Protein AF-A0A943YMY0-F1 (afdb_monomer_lite)

Foldseek 3Di:
DPVPVLLLLLLLLLCLLVVHHSVVSAQDPVSFLVLLVVLPPDDLVVQLVSQLVSLCVSCVRPPPPDPVSSVVSNVSSNVLSVVSNVCSVVVHCCVRRDGPDPDPPPPPDDDD

Sequence (112 aa):
MNNLLTPVLENAMALMLLGRPPRRLHVSGDDRAALLVMLCGRTEGELARLFDRAAVHLAQTLLSNRADARILCQTLGKQLAPRVFEAARRGDLSHVFFSFGVPKRVTSCSKD

pLDDT: mean 80.77, std 15.74, range [38.34, 93.5]

Radius of gyration: 15.59 Å; chains: 1; bounding box: 51×39×40 Å

Secondary structure (DSSP, 8-state):
---THHHHHHHHHHHHHTTS-GGG----HHHHHHHHHHHTT--HHHHHHHHHHHHHHHHHHHSTT-HHHHHHHHHHHHHHHHHHHHHHHTT--TTTS----PPP--------

Structure (mmCIF, N/CA/C/O backbone):
data_AF-A0A943YMY0-F1
#
_entry.id   AF-A0A943YMY0-F1
#
loop_
_atom_site.group_PDB
_atom_site.id
_atom_site.type_symbol
_atom_site.label_atom_id
_atom_site.label_alt_id
_atom_site.label_comp_id
_atom_site.label_asym_id
_atom_site.label_entity_id
_atom_site.label_seq_id
_atom_site.pdbx_PDB_ins_code
_atom_site.Cartn_x
_atom_site.Cartn_y
_atom_site.Cartn_z
_atom_site.occupancy
_atom_site.B_iso_or_equiv
_atom_site.auth_seq_id
_atom_site.auth_comp_id
_atom_site.auth_asym_id
_atom_site.auth_atom_id
_atom_site.pdbx_PDB_model_num
ATOM 1 N N . MET A 1 1 ? 1.425 17.539 -14.903 1.00 38.41 1 MET A N 1
ATOM 2 C CA . MET A 1 1 ? 2.223 16.328 -15.200 1.00 38.41 1 MET A CA 1
ATOM 3 C C . MET A 1 1 ? 1.313 15.118 -15.055 1.00 38.41 1 MET A C 1
ATOM 5 O O . MET A 1 1 ? 0.710 14.957 -14.004 1.00 38.41 1 MET A O 1
ATOM 9 N N . ASN A 1 2 ? 1.132 14.354 -16.134 1.00 38.34 2 ASN A N 1
ATOM 10 C CA . ASN A 1 2 ? 0.169 13.252 -16.238 1.00 38.34 2 ASN A CA 1
ATOM 11 C C . ASN A 1 2 ? 0.459 12.151 -15.204 1.00 38.34 2 ASN A C 1
ATOM 13 O O . ASN A 1 2 ? 1.410 11.390 -15.352 1.00 38.34 2 ASN A O 1
ATOM 17 N N . ASN A 1 3 ? -0.371 12.060 -14.162 1.00 53.41 3 ASN A N 1
ATOM 18 C CA . ASN A 1 3 ? -0.143 11.224 -12.977 1.00 53.41 3 ASN A CA 1
ATOM 19 C C . ASN A 1 3 ? -0.566 9.752 -13.168 1.00 53.41 3 ASN A C 1
ATOM 21 O O . ASN A 1 3 ? -1.046 9.107 -12.241 1.00 53.41 3 ASN A O 1
ATOM 25 N N . LEU A 1 4 ? -0.392 9.200 -14.374 1.00 54.28 4 LEU A N 1
ATOM 26 C CA . LEU A 1 4 ? -0.728 7.801 -14.686 1.00 54.28 4 LEU A CA 1
ATOM 27 C C . LEU A 1 4 ? 0.119 6.796 -13.882 1.00 54.28 4 LEU A C 1
ATOM 29 O O . LEU A 1 4 ? -0.295 5.657 -13.686 1.00 54.28 4 LEU A O 1
ATOM 33 N N . LEU A 1 5 ? 1.285 7.221 -13.383 1.00 70.44 5 LEU A N 1
ATOM 34 C CA . LEU A 1 5 ? 2.164 6.404 -12.543 1.00 70.44 5 LEU A CA 1
ATOM 35 C C . LEU A 1 5 ? 1.673 6.274 -11.098 1.00 70.44 5 LEU A C 1
ATOM 37 O O . LEU A 1 5 ? 2.004 5.290 -10.442 1.00 70.44 5 LEU A O 1
ATOM 41 N N . THR A 1 6 ? 0.889 7.229 -10.594 1.00 77.69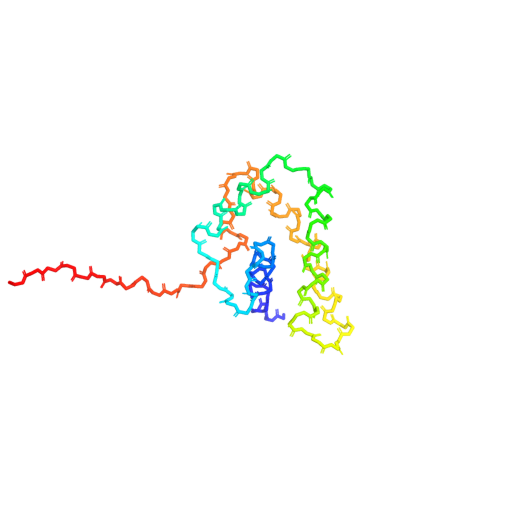 6 THR A N 1
ATOM 42 C CA . THR A 1 6 ? 0.496 7.241 -9.180 1.00 77.69 6 THR A CA 1
ATOM 43 C C . THR A 1 6 ? -0.387 6.042 -8.833 1.00 77.69 6 THR A C 1
ATOM 45 O O . THR A 1 6 ? 0.044 5.260 -7.990 1.00 77.69 6 THR A O 1
ATOM 48 N N . PRO A 1 7 ? -1.504 5.761 -9.535 1.00 82.81 7 PRO A N 1
ATOM 49 C CA . PRO A 1 7 ? -2.327 4.586 -9.231 1.00 82.81 7 PRO A CA 1
ATOM 50 C C . PRO A 1 7 ? -1.578 3.256 -9.412 1.00 82.81 7 PRO A C 1
ATOM 52 O O . PRO A 1 7 ? -1.804 2.291 -8.686 1.00 82.81 7 PRO A O 1
ATOM 55 N N . VAL A 1 8 ? -0.645 3.204 -10.368 1.00 84.31 8 VAL A N 1
ATOM 56 C CA . VAL A 1 8 ? 0.219 2.038 -10.600 1.00 84.31 8 VAL A CA 1
ATOM 57 C C . VAL A 1 8 ? 1.097 1.773 -9.379 1.00 84.31 8 VAL A C 1
ATOM 59 O O . VAL A 1 8 ? 1.139 0.649 -8.880 1.00 84.31 8 VAL A O 1
ATOM 62 N N . LEU A 1 9 ? 1.779 2.799 -8.868 1.00 85.38 9 LEU A N 1
ATOM 63 C CA . LEU A 1 9 ? 2.645 2.652 -7.703 1.00 85.38 9 LEU A CA 1
ATOM 64 C C . LEU A 1 9 ? 1.845 2.442 -6.408 1.00 85.38 9 LEU A C 1
ATOM 66 O O . LEU A 1 9 ? 2.292 1.682 -5.552 1.00 85.38 9 LEU A O 1
ATOM 70 N N . GLU A 1 10 ? 0.665 3.053 -6.273 1.00 89.94 10 GLU A N 1
ATOM 71 C CA . GLU A 1 10 ? -0.271 2.820 -5.162 1.00 89.94 10 GLU A CA 1
ATOM 72 C C . GLU A 1 10 ? -0.678 1.345 -5.090 1.00 89.94 10 GLU A C 1
ATOM 74 O O . GLU A 1 10 ? -0.552 0.706 -4.044 1.00 89.94 10 GLU A O 1
ATOM 79 N N . ASN A 1 11 ? -1.072 0.759 -6.219 1.00 91.19 11 ASN A N 1
ATOM 80 C CA . ASN A 1 11 ? -1.421 -0.657 -6.286 1.00 91.19 11 ASN A CA 1
ATOM 81 C C . ASN A 1 11 ? -0.217 -1.566 -6.049 1.00 91.19 11 ASN A C 1
ATOM 83 O O . ASN A 1 11 ? -0.327 -2.583 -5.363 1.00 91.19 11 ASN A O 1
ATOM 87 N N . ALA A 1 12 ? 0.945 -1.202 -6.589 1.00 90.75 12 ALA A N 1
ATOM 88 C CA . ALA A 1 12 ? 2.176 -1.938 -6.349 1.00 90.75 12 ALA A CA 1
ATOM 89 C C . ALA A 1 12 ? 2.559 -1.927 -4.856 1.00 90.75 12 ALA A C 1
ATOM 91 O O . ALA A 1 12 ? 3.022 -2.942 -4.340 1.00 90.75 12 ALA A O 1
ATOM 92 N N . MET A 1 13 ? 2.301 -0.819 -4.150 1.00 90.94 13 MET A N 1
ATOM 93 C CA . MET A 1 13 ? 2.457 -0.700 -2.697 1.00 90.94 13 MET A CA 1
ATOM 94 C C . MET A 1 13 ? 1.497 -1.621 -1.946 1.00 90.94 13 MET A C 1
ATOM 96 O O . MET A 1 13 ? 1.926 -2.367 -1.071 1.00 90.94 13 MET A O 1
ATOM 100 N N . ALA A 1 14 ? 0.214 -1.613 -2.315 1.00 92.81 14 ALA A N 1
ATOM 101 C CA . ALA A 1 14 ? -0.800 -2.488 -1.725 1.00 92.81 14 ALA A CA 1
ATOM 102 C C . ALA A 1 14 ? -0.409 -3.969 -1.855 1.00 92.81 14 ALA A C 1
ATOM 104 O O . ALA A 1 14 ? -0.456 -4.727 -0.888 1.00 92.81 14 ALA A O 1
ATOM 105 N N . LEU A 1 15 ? 0.043 -4.372 -3.044 1.00 93.50 15 LEU A N 1
ATOM 106 C CA . LEU A 1 15 ? 0.508 -5.733 -3.300 1.00 93.50 15 LEU A CA 1
ATOM 107 C C . LEU A 1 15 ? 1.780 -6.054 -2.511 1.00 93.50 15 LEU A C 1
ATOM 109 O O . LEU A 1 15 ? 1.866 -7.137 -1.940 1.00 93.50 15 LEU A O 1
ATOM 113 N N . MET A 1 16 ? 2.721 -5.112 -2.414 1.00 93.19 16 MET A N 1
ATOM 114 C CA . MET A 1 16 ? 3.935 -5.282 -1.614 1.00 93.19 16 MET A CA 1
ATOM 115 C C . MET A 1 16 ? 3.615 -5.509 -0.131 1.00 93.19 16 MET A C 1
ATOM 117 O O . MET A 1 16 ? 4.185 -6.401 0.490 1.00 93.19 16 MET A O 1
ATOM 121 N N . LEU A 1 17 ? 2.662 -4.756 0.423 1.00 92.12 17 LEU A N 1
ATOM 122 C CA . LEU A 1 17 ? 2.198 -4.915 1.804 1.00 92.12 17 LEU A CA 1
ATOM 123 C C . LEU A 1 17 ? 1.576 -6.290 2.069 1.00 92.12 17 LEU A C 1
ATOM 125 O O . LEU A 1 17 ? 1.758 -6.852 3.144 1.00 92.12 17 LEU A O 1
ATOM 129 N N . LEU A 1 18 ? 0.885 -6.848 1.075 1.00 93.44 18 LEU A N 1
ATOM 130 C CA . LEU A 1 18 ? 0.315 -8.194 1.127 1.00 93.44 18 LEU A CA 1
ATOM 131 C C . LEU A 1 18 ? 1.333 -9.306 0.822 1.00 93.44 18 LEU A C 1
ATOM 133 O O . LEU A 1 18 ? 0.946 -10.471 0.742 1.00 93.44 18 LEU A O 1
ATOM 137 N N . GLY A 1 19 ? 2.607 -8.973 0.583 1.00 92.19 19 GLY A N 1
ATOM 138 C CA . GLY A 1 19 ? 3.625 -9.937 0.153 1.00 92.19 19 GLY A CA 1
ATOM 139 C C . GLY A 1 19 ? 3.366 -10.526 -1.240 1.00 92.19 19 GLY A C 1
ATOM 140 O O . GLY A 1 19 ? 3.847 -11.611 -1.561 1.00 92.19 19 GLY A O 1
ATOM 141 N N . ARG A 1 20 ? 2.577 -9.840 -2.074 1.00 92.25 20 ARG A N 1
ATOM 142 C CA . ARG A 1 20 ? 2.212 -10.258 -3.434 1.00 92.25 20 ARG A CA 1
ATOM 143 C C . ARG A 1 20 ? 3.121 -9.593 -4.474 1.00 92.25 20 ARG A C 1
ATOM 145 O O . ARG A 1 20 ? 3.644 -8.506 -4.232 1.00 92.25 20 ARG A O 1
ATOM 152 N N . PRO A 1 21 ? 3.279 -10.185 -5.675 1.00 90.44 21 PRO A N 1
ATOM 153 C CA . PRO A 1 21 ? 4.125 -9.601 -6.710 1.00 90.44 21 PRO A CA 1
ATOM 154 C C . PRO A 1 21 ? 3.630 -8.201 -7.126 1.00 90.44 21 PRO A C 1
ATOM 156 O O . PRO A 1 21 ? 2.532 -8.090 -7.684 1.00 90.44 21 PRO A O 1
ATOM 159 N N . PRO A 1 22 ? 4.430 -7.133 -6.939 1.00 88.94 22 PRO A N 1
ATOM 160 C CA . PRO A 1 22 ? 3.988 -5.753 -7.162 1.00 88.94 22 PRO A CA 1
ATOM 161 C C . PRO A 1 22 ? 3.693 -5.441 -8.635 1.00 88.94 22 PRO A C 1
ATOM 163 O O . PRO A 1 22 ? 2.942 -4.521 -8.933 1.00 88.94 22 PRO A O 1
ATOM 166 N N . ARG A 1 23 ? 4.233 -6.235 -9.571 1.00 87.12 23 ARG A N 1
ATOM 167 C CA . ARG A 1 23 ? 4.012 -6.087 -11.022 1.00 87.12 23 ARG A CA 1
ATOM 168 C C . ARG A 1 23 ? 2.623 -6.529 -11.487 1.00 87.12 23 ARG A C 1
ATOM 170 O O . ARG A 1 23 ? 2.282 -6.281 -12.637 1.00 87.12 23 ARG A O 1
ATOM 177 N N . ARG A 1 24 ? 1.821 -7.176 -10.628 1.00 86.38 24 ARG A N 1
ATOM 178 C CA . ARG A 1 24 ? 0.444 -7.559 -10.985 1.00 86.38 24 ARG A CA 1
ATOM 179 C C . ARG A 1 24 ? -0.456 -6.343 -11.160 1.00 86.38 24 ARG A C 1
ATOM 181 O O . ARG A 1 24 ? -1.375 -6.417 -11.964 1.00 86.38 24 ARG A O 1
ATOM 188 N N . LEU A 1 25 ? -0.212 -5.268 -10.399 1.00 85.56 25 LEU A N 1
ATOM 189 C CA . LEU A 1 25 ? -0.914 -3.972 -10.429 1.00 85.56 25 LEU A CA 1
ATOM 190 C C . LEU A 1 25 ? -2.444 -4.012 -10.255 1.00 85.56 25 LEU A C 1
ATOM 192 O O . LEU A 1 25 ? -3.081 -2.966 -10.163 1.00 85.56 25 LEU A O 1
ATOM 196 N N . HIS A 1 26 ? -3.038 -5.198 -10.181 1.00 88.31 26 HIS A N 1
ATOM 197 C CA . HIS A 1 26 ? -4.439 -5.430 -9.905 1.00 88.31 26 HIS A CA 1
ATOM 198 C C . HIS A 1 26 ? -4.608 -5.779 -8.429 1.00 88.31 26 HIS A C 1
ATOM 200 O O . HIS A 1 26 ? -4.111 -6.810 -7.976 1.00 88.31 26 HIS A O 1
ATOM 206 N N . VAL A 1 27 ? -5.329 -4.921 -7.712 1.00 88.81 27 VAL A N 1
ATOM 207 C CA . VAL A 1 27 ? -5.772 -5.147 -6.335 1.00 88.81 27 VAL A CA 1
ATOM 208 C C . VAL A 1 27 ? -7.226 -5.612 -6.400 1.00 88.81 27 VAL A C 1
ATOM 210 O O . VAL A 1 27 ? -8.086 -4.869 -6.883 1.00 88.81 27 VAL A O 1
ATOM 213 N N . SER A 1 28 ? -7.503 -6.846 -5.983 1.00 89.94 28 SER A N 1
ATOM 214 C CA . SER A 1 28 ? -8.853 -7.418 -5.980 1.00 89.94 28 SER A CA 1
ATOM 215 C C . SER A 1 28 ? -9.699 -6.921 -4.795 1.00 89.94 28 SER A C 1
ATOM 217 O O . SER A 1 28 ? -9.236 -6.171 -3.932 1.00 89.94 28 SER A O 1
ATOM 219 N N . GLY A 1 29 ? -10.968 -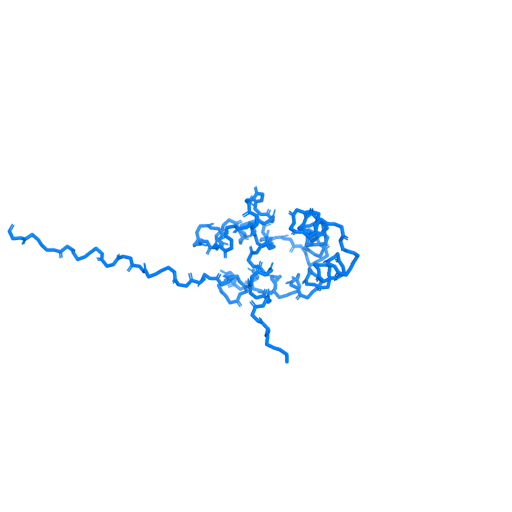7.340 -4.739 1.00 89.06 29 GLY A N 1
ATOM 220 C CA . GLY A 1 29 ? -11.798 -7.152 -3.543 1.00 89.06 29 GLY A CA 1
ATOM 221 C C . GLY A 1 29 ? -11.197 -7.838 -2.311 1.00 89.06 29 GLY A C 1
ATOM 222 O O . GLY A 1 29 ? -11.067 -7.202 -1.269 1.00 89.06 29 GLY A O 1
ATOM 223 N N . ASP A 1 30 ? -10.745 -9.084 -2.464 1.00 90.75 30 ASP A N 1
ATOM 224 C CA . ASP A 1 30 ? -10.120 -9.860 -1.386 1.00 90.75 30 ASP A CA 1
ATOM 225 C C . ASP A 1 30 ? -8.806 -9.234 -0.911 1.00 90.75 30 ASP A C 1
ATOM 227 O O . ASP A 1 30 ? -8.520 -9.226 0.283 1.00 90.75 30 ASP A O 1
ATOM 231 N N . ASP A 1 31 ? -8.020 -8.659 -1.830 1.00 93.06 31 ASP A N 1
ATOM 232 C CA . ASP A 1 31 ? -6.812 -7.907 -1.479 1.00 93.06 31 ASP A CA 1
ATOM 233 C C . ASP A 1 31 ? -7.143 -6.713 -0.583 1.00 93.06 31 ASP A C 1
ATOM 235 O O . ASP A 1 31 ? -6.493 -6.500 0.440 1.00 93.06 31 ASP A O 1
ATOM 239 N N . ARG A 1 32 ? -8.178 -5.941 -0.941 1.00 91.81 32 ARG A N 1
ATOM 240 C CA . ARG A 1 32 ? -8.629 -4.804 -0.129 1.00 91.81 32 ARG A CA 1
ATOM 241 C C . ARG A 1 32 ? -9.156 -5.247 1.229 1.00 91.81 32 ARG A C 1
ATOM 243 O O . ARG A 1 32 ? -8.843 -4.594 2.218 1.00 91.81 32 ARG A O 1
ATOM 250 N N . ALA A 1 33 ? -9.909 -6.343 1.294 1.00 91.06 33 ALA A N 1
ATOM 251 C CA . ALA A 1 33 ? -10.393 -6.891 2.558 1.00 91.06 33 ALA A CA 1
ATOM 252 C C . ALA A 1 33 ? -9.229 -7.346 3.456 1.00 91.06 33 ALA A C 1
ATOM 254 O O . ALA A 1 33 ? -9.187 -7.002 4.635 1.00 91.06 33 ALA A O 1
ATOM 255 N N . ALA A 1 34 ? -8.240 -8.045 2.892 1.00 93.44 34 ALA A N 1
ATOM 256 C CA . ALA A 1 34 ? -7.043 -8.462 3.617 1.00 93.44 34 ALA A CA 1
ATOM 257 C C . ALA A 1 34 ? -6.215 -7.261 4.103 1.00 93.44 34 ALA A C 1
ATOM 259 O O . ALA A 1 34 ? -5.763 -7.249 5.249 1.00 93.44 34 ALA A O 1
ATOM 260 N N . LEU A 1 35 ? -6.057 -6.230 3.265 1.00 93.44 35 LEU A N 1
ATOM 261 C CA . LEU A 1 35 ? -5.419 -4.974 3.660 1.00 93.44 35 LEU A CA 1
ATOM 262 C C . LEU A 1 35 ? -6.185 -4.314 4.804 1.00 93.44 35 LEU A C 1
ATOM 264 O O . LEU A 1 35 ? -5.569 -3.966 5.801 1.00 93.44 35 LEU A O 1
ATOM 268 N N . LEU A 1 36 ? -7.510 -4.184 4.708 1.00 92.81 36 LEU A N 1
ATOM 269 C CA . LEU A 1 36 ? -8.329 -3.618 5.781 1.00 92.81 36 LEU A CA 1
ATOM 270 C C . LEU A 1 36 ? -8.099 -4.347 7.103 1.00 92.81 36 LEU A C 1
ATOM 272 O O . LEU A 1 36 ? -7.779 -3.700 8.092 1.00 92.81 36 LEU A O 1
ATOM 276 N N . VAL A 1 37 ? -8.162 -5.681 7.114 1.00 92.94 37 VAL A N 1
ATOM 277 C CA . VAL A 1 37 ? -7.897 -6.482 8.321 1.00 92.94 37 VAL A CA 1
ATOM 278 C C . VAL A 1 37 ? -6.486 -6.241 8.860 1.00 92.94 37 VAL A C 1
ATOM 280 O O . VAL A 1 37 ? -6.311 -6.055 10.060 1.00 92.94 37 VAL A O 1
ATOM 283 N N . MET A 1 38 ? -5.477 -6.205 7.987 1.00 92.12 38 MET A N 1
ATOM 284 C CA . MET A 1 38 ? -4.083 -5.974 8.376 1.00 92.12 38 MET A CA 1
ATOM 285 C C . MET A 1 38 ? -3.853 -4.569 8.960 1.00 92.12 38 MET A C 1
ATOM 287 O O . MET A 1 38 ? -2.994 -4.401 9.829 1.00 92.12 38 MET A O 1
ATOM 291 N N . LEU A 1 39 ? -4.557 -3.560 8.442 1.00 91.19 39 LEU A N 1
ATOM 292 C CA . LEU A 1 39 ? -4.398 -2.149 8.801 1.00 91.19 39 LEU A CA 1
ATOM 293 C C . LEU A 1 39 ? -5.271 -1.757 10.004 1.00 91.19 39 LEU A C 1
ATOM 295 O O . LEU A 1 39 ? -4.910 -0.842 10.744 1.00 91.19 39 LEU A O 1
ATOM 299 N N . CYS A 1 40 ? -6.395 -2.445 10.210 1.00 87.19 40 CYS A N 1
ATOM 300 C CA . CYS A 1 40 ? -7.298 -2.227 11.334 1.00 87.19 40 CYS A CA 1
ATOM 301 C C . CYS A 1 40 ? -6.569 -2.356 12.676 1.00 87.19 40 CYS A C 1
ATOM 303 O O . CYS A 1 40 ? -5.776 -3.268 12.899 1.00 87.19 40 CYS A O 1
ATOM 305 N N . GLY A 1 41 ? -6.850 -1.422 13.586 1.00 83.00 41 GLY A N 1
ATOM 306 C CA . GLY A 1 41 ? -6.257 -1.395 14.926 1.00 83.00 41 GLY A CA 1
ATOM 307 C C . GLY A 1 41 ? -4.812 -0.890 14.988 1.00 83.00 41 GLY A C 1
ATOM 308 O O . GLY A 1 41 ? -4.284 -0.755 16.087 1.00 83.00 41 GLY A O 1
ATOM 309 N N . ARG A 1 42 ? -4.178 -0.569 13.850 1.00 90.75 42 ARG A N 1
ATOM 310 C CA . ARG A 1 42 ? -2.858 0.074 13.833 1.00 90.75 42 ARG A CA 1
ATOM 311 C C . ARG A 1 42 ? -2.971 1.578 14.025 1.00 90.75 42 ARG A C 1
ATOM 313 O O . ARG A 1 42 ? -3.871 2.235 13.504 1.00 90.75 42 ARG A O 1
ATOM 320 N N . THR A 1 43 ? -1.993 2.129 14.721 1.00 92.00 43 THR A N 1
ATOM 321 C CA . THR A 1 43 ? -1.774 3.571 14.810 1.00 92.00 43 THR A CA 1
ATOM 322 C C . THR A 1 43 ? -1.185 4.116 13.509 1.00 92.00 43 THR A C 1
ATOM 324 O O . THR A 1 43 ? -0.522 3.408 12.745 1.00 92.00 43 THR A O 1
ATOM 327 N N . GLU A 1 44 ? -1.357 5.416 13.276 1.00 88.94 44 GLU A N 1
ATOM 328 C CA . GLU A 1 44 ? -0.768 6.100 12.121 1.00 88.94 44 GLU A CA 1
ATOM 329 C C . GLU A 1 44 ? 0.763 5.926 12.060 1.00 88.94 44 GLU A C 1
ATOM 331 O O . GLU A 1 44 ? 1.325 5.660 10.998 1.00 88.94 44 GLU A O 1
ATOM 336 N N . GLY A 1 45 ? 1.453 5.980 13.206 1.00 90.50 45 GLY A N 1
ATOM 337 C CA . GLY A 1 45 ? 2.906 5.795 13.276 1.00 90.50 45 GLY A CA 1
ATOM 338 C C . GLY A 1 45 ? 3.377 4.366 12.968 1.00 90.50 45 GLY A C 1
ATOM 339 O O . GLY A 1 45 ? 4.503 4.165 12.502 1.00 90.50 45 GLY A O 1
ATOM 340 N N . GLU A 1 46 ? 2.546 3.353 13.216 1.00 92.00 46 GLU A N 1
ATOM 341 C CA . GLU A 1 46 ? 2.821 1.974 12.793 1.00 92.00 46 GLU A CA 1
ATOM 342 C C . GLU A 1 46 ? 2.612 1.807 11.290 1.00 92.00 46 GLU A C 1
ATOM 344 O O . GLU A 1 46 ? 3.422 1.155 10.629 1.00 92.00 46 GLU A O 1
ATOM 349 N N . LEU A 1 47 ? 1.576 2.442 10.740 1.00 90.94 47 LEU A N 1
ATOM 350 C CA . LEU A 1 47 ? 1.328 2.465 9.302 1.00 90.94 47 LEU A CA 1
ATOM 351 C C . LEU A 1 47 ? 2.440 3.183 8.548 1.00 90.94 47 LEU A C 1
ATOM 353 O O . LEU A 1 47 ? 2.961 2.633 7.584 1.00 90.94 47 LEU A O 1
ATOM 357 N N . ALA A 1 48 ? 2.882 4.351 9.012 1.00 90.25 48 ALA A N 1
ATOM 358 C CA . ALA A 1 48 ? 3.989 5.075 8.394 1.00 90.25 48 ALA A CA 1
ATOM 359 C C . ALA A 1 48 ? 5.252 4.202 8.287 1.00 90.25 48 ALA A C 1
ATOM 361 O O . ALA A 1 48 ? 5.882 4.137 7.232 1.00 90.25 48 ALA A O 1
ATOM 362 N N . ARG A 1 49 ? 5.582 3.455 9.351 1.00 92.25 49 ARG A N 1
ATOM 363 C CA . ARG A 1 49 ? 6.711 2.510 9.358 1.00 92.25 49 ARG A CA 1
ATOM 364 C C . ARG A 1 49 ? 6.501 1.325 8.414 1.00 92.25 49 ARG A C 1
ATOM 366 O O . ARG A 1 49 ? 7.450 0.890 7.764 1.00 92.25 49 ARG A O 1
ATOM 373 N N . LEU A 1 50 ? 5.280 0.801 8.337 1.00 92.81 50 LEU A N 1
ATOM 374 C CA . LEU A 1 50 ? 4.917 -0.285 7.425 1.00 92.81 50 LEU A CA 1
ATOM 375 C C . LEU A 1 50 ? 5.090 0.146 5.959 1.00 92.81 50 LEU A C 1
ATOM 377 O O . LEU A 1 50 ? 5.732 -0.553 5.176 1.00 92.81 50 LEU A O 1
ATOM 381 N N . PHE A 1 51 ? 4.569 1.324 5.615 1.00 92.12 51 PHE A N 1
ATOM 382 C CA . PHE A 1 51 ? 4.656 1.902 4.277 1.00 92.12 51 PHE A CA 1
ATOM 383 C C . PHE A 1 51 ? 6.087 2.275 3.891 1.00 92.12 51 PHE A C 1
ATOM 385 O O . PHE A 1 51 ? 6.473 2.038 2.752 1.00 92.12 51 PHE A O 1
ATOM 392 N N . ASP A 1 52 ? 6.897 2.797 4.815 1.00 90.25 52 ASP A N 1
ATOM 393 C CA . ASP A 1 52 ? 8.307 3.096 4.537 1.00 90.25 52 ASP A CA 1
ATOM 394 C C . ASP A 1 52 ? 9.098 1.824 4.188 1.00 90.25 52 ASP A C 1
ATOM 396 O O . ASP A 1 52 ? 9.805 1.777 3.178 1.00 90.25 52 ASP A O 1
ATOM 400 N N . ARG A 1 53 ? 8.901 0.737 4.948 1.00 90.62 53 ARG A N 1
ATOM 401 C CA . ARG A 1 53 ? 9.513 -0.568 4.638 1.00 90.62 53 ARG A CA 1
ATOM 402 C C . ARG A 1 53 ? 9.047 -1.107 3.287 1.00 90.62 53 ARG A C 1
ATOM 404 O O . ARG A 1 53 ? 9.874 -1.511 2.470 1.00 90.62 53 ARG A O 1
ATOM 411 N N . ALA A 1 54 ? 7.740 -1.078 3.028 1.00 91.25 54 ALA A N 1
ATOM 412 C CA . ALA A 1 54 ? 7.181 -1.522 1.755 1.00 91.25 54 ALA A CA 1
ATOM 413 C C . ALA A 1 54 ? 7.702 -0.684 0.575 1.00 91.25 54 ALA A C 1
ATOM 415 O O . ALA A 1 54 ? 8.017 -1.238 -0.475 1.00 91.25 54 ALA A O 1
ATOM 416 N N . ALA A 1 55 ? 7.884 0.624 0.757 1.00 89.69 55 ALA A N 1
ATOM 417 C CA . ALA A 1 55 ? 8.456 1.513 -0.246 1.00 89.69 55 ALA A CA 1
ATOM 418 C C . ALA A 1 55 ? 9.914 1.194 -0.576 1.00 89.69 55 ALA A C 1
ATOM 420 O O . ALA A 1 55 ? 10.284 1.179 -1.753 1.00 89.69 55 ALA A O 1
ATOM 421 N N . VAL A 1 56 ? 10.736 0.897 0.433 1.00 87.69 56 VAL A N 1
ATOM 422 C CA . VAL A 1 56 ? 12.125 0.470 0.220 1.00 87.69 56 VAL A CA 1
ATOM 423 C C . VAL A 1 56 ? 12.171 -0.835 -0.578 1.00 87.69 56 VAL A C 1
ATOM 425 O O . VAL A 1 56 ? 12.895 -0.917 -1.573 1.00 87.69 56 VAL A O 1
ATOM 428 N N . HIS A 1 57 ? 11.361 -1.826 -0.202 1.00 88.19 57 HIS A N 1
ATOM 429 C CA . HIS A 1 57 ? 11.292 -3.099 -0.922 1.00 88.19 57 HIS A CA 1
ATOM 430 C C . HIS A 1 57 ? 10.726 -2.950 -2.336 1.00 88.19 57 HIS A C 1
ATOM 432 O O . HIS A 1 57 ? 11.208 -3.595 -3.272 1.00 88.19 57 HIS A O 1
ATOM 438 N N . LEU A 1 58 ? 9.747 -2.063 -2.531 1.00 87.81 58 LEU A N 1
ATOM 439 C CA . LEU A 1 58 ? 9.201 -1.770 -3.850 1.00 87.81 58 LEU A CA 1
ATOM 440 C C . LEU A 1 58 ? 10.262 -1.174 -4.774 1.00 87.81 58 LEU A C 1
ATOM 442 O O . LEU A 1 58 ? 10.415 -1.648 -5.901 1.00 87.81 58 LEU A O 1
ATOM 446 N N . ALA A 1 59 ? 11.023 -0.190 -4.290 1.00 85.62 59 ALA A N 1
ATOM 447 C CA . ALA A 1 59 ? 12.100 0.427 -5.055 1.00 85.62 59 ALA A CA 1
ATOM 448 C C . ALA A 1 59 ? 13.151 -0.609 -5.484 1.00 85.62 59 ALA A C 1
ATOM 450 O O . ALA A 1 59 ? 13.546 -0.639 -6.647 1.00 85.62 59 ALA A O 1
ATOM 451 N N . GLN A 1 60 ? 13.542 -1.510 -4.576 1.00 85.00 60 GLN A N 1
ATOM 452 C CA . GLN A 1 60 ? 14.474 -2.604 -4.875 1.00 85.00 60 GLN A CA 1
ATOM 453 C C . GLN A 1 60 ? 13.926 -3.570 -5.940 1.00 85.00 60 GLN A C 1
ATOM 455 O O . GLN A 1 60 ? 14.666 -3.999 -6.826 1.00 85.00 60 GLN A O 1
ATOM 460 N N . THR A 1 61 ? 12.631 -3.890 -5.873 1.00 83.94 61 THR A N 1
ATOM 461 C CA . THR A 1 61 ? 11.984 -4.907 -6.722 1.00 83.94 61 THR A CA 1
ATOM 462 C C . THR A 1 61 ? 11.650 -4.405 -8.131 1.00 83.94 61 THR A C 1
ATOM 464 O O . THR A 1 61 ? 11.726 -5.154 -9.111 1.00 83.94 61 THR A O 1
ATOM 467 N N . LEU A 1 62 ? 11.206 -3.152 -8.250 1.00 76.94 62 LEU A N 1
ATOM 468 C CA . LEU A 1 62 ? 10.720 -2.597 -9.516 1.00 76.94 62 LEU A CA 1
ATOM 469 C C . LEU A 1 62 ? 11.752 -1.738 -10.241 1.00 76.94 62 LEU A C 1
ATOM 471 O O . LEU A 1 62 ? 11.704 -1.650 -11.464 1.00 76.94 62 LEU A O 1
ATOM 475 N N . LEU A 1 63 ? 12.646 -1.082 -9.504 1.00 71.62 63 LEU A N 1
ATOM 476 C CA . LEU A 1 63 ? 13.450 0.025 -10.013 1.00 71.62 63 LEU A CA 1
ATOM 477 C C . LEU A 1 63 ? 14.917 -0.154 -9.614 1.00 71.62 63 LEU A C 1
ATOM 479 O O . LEU A 1 63 ? 15.558 0.748 -9.067 1.00 71.62 63 LEU A O 1
ATOM 483 N N . SER A 1 64 ? 15.432 -1.355 -9.882 1.00 61.00 64 SER A N 1
ATOM 484 C CA . SER A 1 64 ? 16.811 -1.741 -9.618 1.00 61.00 64 SER A CA 1
ATOM 485 C C . SER A 1 64 ? 17.759 -0.661 -10.157 1.00 61.00 64 SER A C 1
ATOM 487 O O . SER A 1 64 ? 17.791 -0.391 -11.356 1.00 61.00 64 SER A O 1
ATOM 489 N N . ASN A 1 65 ? 18.531 -0.049 -9.257 1.00 60.06 65 ASN A N 1
ATOM 490 C CA . ASN A 1 65 ? 19.628 0.876 -9.559 1.00 60.06 65 ASN A CA 1
ATOM 491 C C . ASN A 1 65 ? 19.299 2.348 -9.899 1.00 60.06 65 ASN A C 1
ATOM 493 O O . ASN A 1 65 ? 20.105 3.016 -10.545 1.00 60.06 65 ASN A O 1
ATOM 497 N N . ARG A 1 66 ? 18.176 2.910 -9.424 1.00 66.56 66 ARG A N 1
ATOM 498 C CA . ARG A 1 66 ? 17.942 4.371 -9.491 1.00 66.56 66 ARG A CA 1
ATOM 499 C C . ARG A 1 66 ? 17.702 4.980 -8.108 1.00 66.56 66 ARG A C 1
ATOM 501 O O . ARG A 1 66 ? 16.715 4.663 -7.452 1.00 66.56 66 ARG A O 1
ATOM 508 N N . ALA A 1 67 ? 18.576 5.890 -7.673 1.00 71.38 67 ALA A N 1
ATOM 509 C CA . ALA A 1 67 ? 18.378 6.653 -6.435 1.00 71.38 67 ALA A CA 1
ATOM 510 C C . ALA A 1 67 ? 17.042 7.422 -6.459 1.00 71.38 67 ALA A C 1
ATOM 512 O O . ALA A 1 67 ? 16.282 7.384 -5.490 1.00 71.38 67 ALA A O 1
ATOM 513 N N . ASP A 1 68 ? 16.700 7.992 -7.615 1.00 74.62 68 ASP A N 1
ATOM 514 C CA . ASP A 1 68 ? 15.446 8.717 -7.851 1.00 74.62 68 ASP A CA 1
ATOM 515 C C . ASP A 1 68 ? 14.212 7.844 -7.612 1.00 74.62 68 ASP A C 1
ATOM 517 O O . ASP A 1 68 ? 13.212 8.285 -7.050 1.00 74.62 68 ASP A O 1
ATOM 521 N N . ALA A 1 69 ? 14.291 6.566 -7.978 1.00 73.56 69 ALA A N 1
ATOM 522 C CA . ALA A 1 69 ? 13.207 5.621 -7.775 1.00 73.56 69 ALA A CA 1
ATOM 523 C C . ALA A 1 69 ? 12.937 5.338 -6.296 1.00 73.56 69 ALA A C 1
ATOM 525 O O . ALA A 1 69 ? 11.782 5.235 -5.881 1.00 73.56 69 ALA A O 1
ATOM 526 N N . ARG A 1 70 ? 13.996 5.248 -5.485 1.00 79.19 70 ARG A N 1
ATOM 527 C CA . ARG A 1 70 ? 13.856 5.098 -4.035 1.00 79.19 70 ARG A CA 1
ATOM 528 C C . ARG A 1 70 ? 13.171 6.319 -3.427 1.00 79.19 70 ARG A C 1
ATOM 530 O O . ARG A 1 70 ? 12.250 6.149 -2.632 1.00 79.19 70 ARG A O 1
ATOM 537 N N . ILE A 1 71 ? 13.570 7.522 -3.844 1.00 82.38 71 ILE A N 1
ATOM 538 C CA . ILE A 1 71 ? 12.961 8.781 -3.392 1.00 82.38 71 ILE A CA 1
ATOM 539 C C . ILE A 1 71 ? 11.478 8.834 -3.778 1.00 82.38 71 ILE A C 1
ATOM 541 O O . ILE A 1 71 ? 10.645 9.207 -2.949 1.00 82.38 71 ILE A O 1
ATOM 545 N N . LEU A 1 72 ? 11.129 8.408 -4.995 1.00 82.00 72 LEU A N 1
ATOM 546 C CA . LEU A 1 72 ? 9.743 8.343 -5.460 1.00 82.00 72 LEU A CA 1
ATOM 547 C C . LEU A 1 72 ? 8.902 7.379 -4.617 1.00 82.00 72 LEU A C 1
ATOM 549 O O . LEU A 1 72 ? 7.853 7.771 -4.109 1.00 82.00 72 LEU A O 1
ATOM 553 N N . CYS A 1 73 ? 9.366 6.143 -4.407 1.00 83.69 73 CYS A N 1
ATOM 554 C CA . CYS A 1 73 ? 8.635 5.165 -3.600 1.00 83.69 73 CYS A CA 1
ATOM 555 C C . CYS A 1 73 ? 8.492 5.613 -2.138 1.00 83.69 73 CYS A C 1
ATOM 557 O O . CYS A 1 73 ? 7.426 5.441 -1.553 1.00 83.69 73 CYS A O 1
ATOM 559 N N . GLN A 1 74 ? 9.530 6.207 -1.545 1.00 85.44 74 GLN A N 1
ATOM 560 C CA . GLN A 1 74 ? 9.470 6.710 -0.168 1.00 85.44 74 GLN A CA 1
ATOM 561 C C . GLN A 1 74 ? 8.529 7.910 -0.033 1.00 85.44 74 GLN A C 1
ATOM 563 O O . GLN A 1 74 ? 7.741 7.974 0.910 1.00 85.44 74 GLN A O 1
ATOM 568 N N . THR A 1 75 ? 8.574 8.845 -0.986 1.00 87.25 75 THR A N 1
ATOM 569 C CA . THR A 1 75 ? 7.632 9.972 -1.045 1.00 87.25 75 TH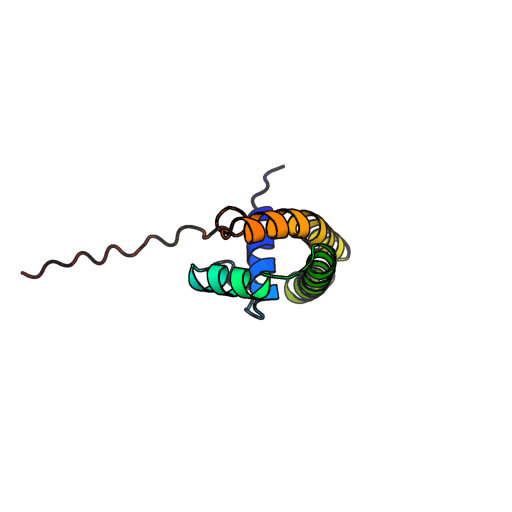R A CA 1
ATOM 570 C C . THR A 1 75 ? 6.200 9.464 -1.147 1.00 87.25 75 THR A C 1
ATOM 572 O O . THR A 1 75 ? 5.337 9.913 -0.393 1.00 87.25 75 THR A O 1
ATOM 575 N N . LEU A 1 76 ? 5.964 8.470 -2.006 1.00 86.31 76 LEU A N 1
ATOM 576 C CA . LEU A 1 76 ? 4.664 7.825 -2.119 1.00 86.31 76 LEU A CA 1
ATOM 577 C C . LEU A 1 76 ? 4.233 7.193 -0.794 1.00 86.31 76 LEU A C 1
ATOM 579 O O . LEU A 1 76 ? 3.121 7.448 -0.354 1.00 86.31 76 LEU A O 1
ATOM 583 N N . GLY A 1 77 ? 5.097 6.416 -0.134 1.00 85.81 77 GLY A N 1
ATOM 584 C CA . GLY A 1 77 ? 4.782 5.788 1.153 1.00 85.81 77 GLY A CA 1
ATOM 585 C C . GLY A 1 77 ? 4.348 6.805 2.213 1.00 85.81 77 GLY A C 1
ATOM 586 O O . GLY A 1 77 ? 3.337 6.601 2.885 1.00 85.81 77 GLY A O 1
ATOM 587 N N . LYS A 1 78 ? 5.047 7.944 2.297 1.00 88.12 78 LYS A N 1
ATOM 588 C CA . LYS A 1 78 ? 4.701 9.054 3.202 1.00 88.12 78 LYS A CA 1
ATOM 589 C C . LYS A 1 78 ? 3.361 9.706 2.866 1.00 88.12 78 LYS A C 1
ATOM 591 O O . LYS A 1 78 ? 2.628 10.078 3.773 1.00 88.12 78 LYS A O 1
ATOM 596 N N . GLN A 1 79 ? 3.039 9.849 1.582 1.00 88.56 79 GLN A N 1
ATOM 597 C CA . GLN A 1 79 ? 1.759 10.406 1.138 1.00 88.56 79 GLN A CA 1
ATOM 598 C C . GLN A 1 79 ? 0.601 9.412 1.301 1.00 88.56 79 GLN A C 1
ATOM 600 O O . GLN A 1 79 ? -0.534 9.824 1.544 1.00 88.56 79 GLN A O 1
ATOM 605 N N . LEU A 1 80 ? 0.869 8.110 1.164 1.00 88.31 80 LEU A N 1
ATOM 606 C CA . LEU A 1 80 ? -0.157 7.076 1.226 1.00 88.31 80 LEU A CA 1
ATOM 607 C C . LEU A 1 80 ? -0.545 6.704 2.644 1.00 88.31 80 LEU A C 1
ATOM 609 O O . LEU A 1 80 ? -1.729 6.514 2.892 1.00 88.31 80 LEU A O 1
ATOM 613 N N . ALA A 1 81 ? 0.417 6.611 3.562 1.00 89.44 81 ALA A N 1
ATOM 614 C CA . ALA A 1 81 ? 0.163 6.201 4.940 1.00 89.44 81 ALA A CA 1
ATOM 615 C C . ALA A 1 81 ? -1.015 6.951 5.607 1.00 89.44 81 ALA A C 1
ATOM 617 O O . ALA A 1 81 ? -1.924 6.267 6.078 1.00 89.44 81 ALA A O 1
ATOM 618 N N . PRO A 1 82 ? -1.093 8.301 5.590 1.00 90.31 82 PRO A N 1
ATOM 619 C CA . PRO A 1 82 ? -2.217 9.014 6.204 1.00 90.31 82 PRO A CA 1
ATOM 620 C C . PRO A 1 82 ? -3.540 8.802 5.450 1.00 90.31 82 PRO A C 1
ATOM 622 O O . PRO A 1 82 ? -4.594 8.667 6.068 1.00 90.31 82 PRO A O 1
ATOM 625 N N . ARG A 1 83 ? -3.503 8.703 4.112 1.00 91.50 83 ARG A N 1
ATOM 626 C CA . ARG A 1 83 ? -4.697 8.421 3.290 1.00 91.50 83 ARG A CA 1
ATOM 627 C C . ARG A 1 83 ? -5.257 7.032 3.586 1.00 91.50 83 ARG A C 1
ATOM 629 O O . ARG A 1 83 ? -6.460 6.876 3.755 1.00 91.50 83 ARG A O 1
ATOM 636 N N . VAL A 1 84 ? -4.380 6.036 3.665 1.00 90.56 84 VAL A N 1
ATOM 6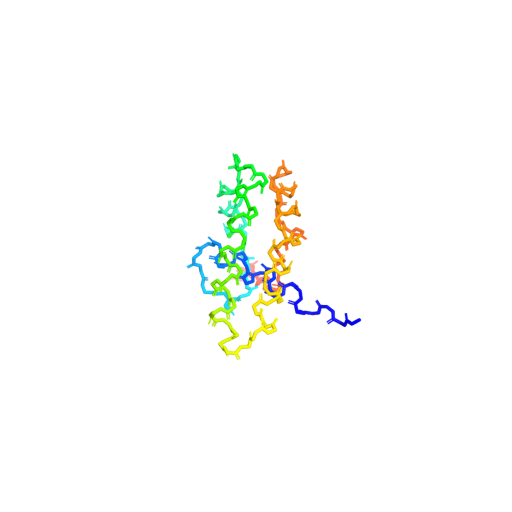37 C CA . VAL A 1 84 ? -4.725 4.646 3.975 1.00 90.56 84 VAL A CA 1
ATOM 638 C C . VAL A 1 84 ? -5.209 4.515 5.412 1.00 90.56 84 VAL A C 1
ATOM 640 O O . VAL A 1 84 ? -6.152 3.769 5.647 1.00 90.56 84 VAL A O 1
ATOM 643 N N . PHE A 1 85 ? -4.615 5.246 6.357 1.00 90.12 85 PHE A N 1
ATOM 644 C CA . PHE A 1 85 ? -5.079 5.279 7.742 1.00 90.12 85 PHE A CA 1
ATOM 645 C C . PHE A 1 85 ? -6.532 5.755 7.834 1.00 90.12 85 PHE A C 1
ATOM 647 O O . PHE A 1 85 ? -7.373 5.044 8.381 1.00 90.12 85 PHE A O 1
ATOM 654 N N . GLU A 1 86 ? -6.850 6.906 7.238 1.00 91.31 86 GLU A N 1
ATOM 655 C CA . GLU A 1 86 ? -8.212 7.448 7.265 1.00 91.31 86 GLU A CA 1
ATOM 656 C C . GLU A 1 86 ? -9.205 6.550 6.509 1.00 91.31 86 GLU A C 1
ATOM 658 O O . GLU A 1 86 ? -10.308 6.287 6.989 1.00 91.31 86 GLU A O 1
ATOM 663 N N . ALA A 1 87 ? -8.797 6.013 5.358 1.00 89.94 87 ALA A N 1
ATOM 664 C CA . ALA A 1 87 ? -9.589 5.075 4.569 1.00 89.94 87 ALA A CA 1
ATOM 665 C C . ALA A 1 87 ? -9.893 3.774 5.338 1.00 89.94 87 ALA A C 1
ATOM 667 O O . ALA A 1 87 ? -11.039 3.322 5.387 1.00 89.94 87 ALA A O 1
ATOM 668 N N . ALA A 1 88 ? -8.889 3.205 6.013 1.00 90.12 88 ALA A N 1
ATOM 669 C CA . ALA A 1 88 ? -9.052 2.021 6.849 1.00 90.12 88 ALA A CA 1
ATOM 670 C C . ALA A 1 88 ? -9.978 2.290 8.042 1.00 90.12 88 ALA A C 1
ATOM 672 O O . ALA A 1 88 ? -10.818 1.453 8.363 1.00 90.12 88 ALA A O 1
ATOM 673 N N . ARG A 1 89 ? -9.900 3.483 8.647 1.00 89.44 89 ARG A N 1
ATOM 674 C CA . ARG A 1 89 ? -10.805 3.914 9.726 1.00 89.44 89 ARG A CA 1
ATOM 675 C C . ARG A 1 89 ? -12.268 3.986 9.286 1.00 89.44 89 ARG A C 1
ATOM 677 O O . ARG A 1 89 ? -13.162 3.764 10.096 1.00 89.44 89 ARG A O 1
ATOM 684 N N . ARG A 1 90 ? -12.503 4.292 8.008 1.00 89.94 90 ARG A N 1
ATOM 685 C CA . ARG A 1 90 ? -13.829 4.294 7.367 1.00 89.94 90 ARG A CA 1
ATOM 686 C C . ARG A 1 90 ? -14.254 2.912 6.863 1.00 89.94 90 ARG A C 1
ATOM 688 O O . ARG A 1 90 ? -15.384 2.766 6.411 1.00 89.94 90 ARG A O 1
ATOM 695 N N . GLY A 1 91 ? -13.372 1.914 6.938 1.00 89.94 91 GLY A N 1
ATOM 696 C CA . GLY A 1 91 ? -13.636 0.551 6.484 1.00 89.94 91 GLY A CA 1
ATOM 697 C C . GLY A 1 91 ? -13.622 0.372 4.964 1.00 89.94 91 GLY A C 1
ATOM 698 O O . GLY A 1 91 ? -14.103 -0.647 4.480 1.00 89.94 91 GLY A O 1
ATOM 699 N N . ASP A 1 92 ? -13.083 1.328 4.199 1.00 88.75 92 ASP A N 1
ATOM 700 C CA . ASP A 1 92 ? -13.083 1.278 2.735 1.00 88.75 92 ASP A CA 1
ATOM 701 C C . ASP A 1 92 ? -11.775 1.812 2.137 1.00 88.75 92 ASP A C 1
ATOM 703 O O . ASP A 1 92 ? -11.439 2.983 2.286 1.00 88.75 92 ASP A O 1
ATOM 707 N N . LEU A 1 93 ? -11.060 0.956 1.399 1.00 88.62 93 LEU A N 1
ATOM 708 C CA . LEU A 1 93 ? -9.816 1.285 0.691 1.00 88.62 93 LEU A CA 1
ATOM 709 C C . LEU A 1 93 ? -9.996 1.454 -0.827 1.00 88.62 93 LEU A C 1
ATOM 711 O O . LEU A 1 93 ? -9.010 1.661 -1.536 1.00 88.62 93 LEU A O 1
ATOM 715 N N . SER A 1 94 ? -11.217 1.336 -1.356 1.00 86.00 94 SER A N 1
ATOM 716 C CA . SER A 1 94 ? -11.490 1.335 -2.802 1.00 86.00 94 SER A CA 1
ATOM 717 C C . SER A 1 94 ? -11.060 2.626 -3.508 1.00 86.00 94 SER A C 1
ATOM 719 O O . SER A 1 94 ? -10.641 2.581 -4.663 1.00 86.00 94 SER A O 1
ATOM 721 N N . HIS A 1 95 ? -11.085 3.754 -2.796 1.00 84.19 95 HIS A N 1
ATOM 722 C CA . HIS A 1 95 ? -10.674 5.069 -3.291 1.00 84.19 95 HIS A CA 1
ATOM 723 C C . HIS A 1 95 ? -9.160 5.329 -3.189 1.00 84.19 95 HIS A C 1
ATOM 725 O O . HIS A 1 95 ? -8.672 6.335 -3.706 1.00 84.19 95 HIS A O 1
ATOM 731 N N . VAL A 1 96 ? -8.414 4.449 -2.508 1.00 86.19 96 VAL A N 1
ATOM 732 C CA . VAL A 1 96 ? -6.949 4.529 -2.395 1.00 86.19 96 VAL A CA 1
ATOM 733 C C . VAL A 1 96 ? -6.268 3.497 -3.290 1.00 86.19 96 VAL A C 1
ATOM 735 O O . VAL A 1 96 ? -5.290 3.818 -3.953 1.00 86.19 96 VAL A O 1
ATOM 738 N N . PHE A 1 97 ? -6.792 2.270 -3.337 1.00 86.56 97 PHE A N 1
ATOM 739 C CA . PHE A 1 97 ? -6.252 1.183 -4.152 1.00 86.56 97 PHE A CA 1
ATOM 740 C C . PHE A 1 97 ? -7.236 0.810 -5.257 1.00 86.56 97 PHE A C 1
ATOM 742 O O . PHE A 1 97 ? -8.186 0.036 -5.060 1.00 86.56 97 PHE A O 1
ATOM 749 N N . PHE A 1 98 ? -6.991 1.376 -6.435 1.00 77.50 98 PHE A N 1
ATOM 750 C CA . PHE A 1 98 ? -7.858 1.234 -7.594 1.00 77.50 98 PHE A CA 1
ATOM 751 C C . PHE A 1 98 ? -7.768 -0.168 -8.193 1.00 77.50 98 PHE A C 1
ATOM 753 O O . PHE A 1 98 ? -6.692 -0.690 -8.461 1.00 77.50 98 PHE A O 1
ATOM 760 N N . SER A 1 99 ? -8.906 -0.770 -8.525 1.00 64.06 99 SER A N 1
ATOM 761 C CA . SER A 1 99 ? -8.904 -1.830 -9.533 1.00 64.06 99 SER A CA 1
ATOM 762 C C . SER A 1 99 ? -9.037 -1.160 -10.896 1.00 64.06 99 SER A C 1
ATOM 764 O O . SER A 1 99 ? -10.087 -0.594 -11.193 1.00 64.06 99 SER A O 1
ATOM 766 N N . PHE A 1 100 ? -8.012 -1.238 -11.746 1.00 62.34 100 PHE A N 1
ATOM 767 C CA . PHE A 1 100 ? -8.242 -1.021 -13.174 1.00 62.34 100 PHE A CA 1
ATOM 768 C C . PHE A 1 100 ? -9.276 -2.052 -13.617 1.00 62.34 100 PHE A C 1
ATOM 770 O O . PHE A 1 100 ? -9.125 -3.240 -13.314 1.00 62.34 100 PHE A O 1
ATOM 777 N N . GLY A 1 101 ? -10.358 -1.582 -14.237 1.00 49.84 101 GLY A N 1
ATOM 778 C CA . GLY A 1 101 ? -11.462 -2.427 -14.661 1.00 49.84 101 GLY A CA 1
ATOM 779 C C . GLY A 1 101 ? -10.956 -3.510 -15.602 1.00 49.84 101 GLY A C 1
ATOM 780 O O . GLY A 1 101 ? -10.807 -3.277 -16.794 1.00 49.84 101 GLY A O 1
ATOM 781 N N . VAL A 1 102 ? -10.718 -4.710 -15.076 1.00 49.06 102 VAL A N 1
ATOM 782 C CA . VAL A 1 102 ? -10.880 -5.906 -15.892 1.00 49.06 102 VAL A CA 1
ATOM 783 C C . VAL A 1 102 ? -12.383 -5.953 -16.137 1.00 49.06 102 VAL A C 1
ATOM 785 O O . VAL A 1 102 ? -13.128 -5.978 -15.149 1.00 49.06 102 VAL A O 1
ATOM 788 N N . PRO A 1 103 ? -12.857 -5.881 -17.394 1.00 44.28 103 PRO A N 1
ATOM 789 C CA . PRO A 1 103 ? -14.275 -6.012 -17.669 1.00 44.28 103 PRO A CA 1
ATOM 790 C C . PRO A 1 103 ? -14.744 -7.268 -16.946 1.00 44.28 103 PRO A C 1
ATOM 792 O O . PRO A 1 103 ? -14.162 -8.341 -17.138 1.00 44.28 103 PRO A O 1
ATOM 795 N N . LYS A 1 104 ? -15.745 -7.140 -16.067 1.00 46.22 104 LYS A N 1
ATOM 796 C CA . LYS A 1 104 ? -16.425 -8.326 -15.554 1.00 46.22 104 LYS A CA 1
ATOM 797 C C . LYS A 1 104 ? -16.844 -9.088 -16.804 1.00 46.22 104 LYS A C 1
ATOM 799 O O . LYS A 1 104 ? -17.596 -8.535 -17.606 1.00 46.22 104 LYS A O 1
ATOM 804 N N . ARG A 1 105 ? -16.318 -10.301 -17.019 1.00 46.19 105 ARG A N 1
ATOM 805 C CA . ARG A 1 105 ? -16.907 -11.193 -18.018 1.00 46.19 105 ARG A CA 1
ATOM 806 C C . ARG A 1 105 ? -18.370 -11.276 -17.628 1.00 46.19 105 ARG A C 1
ATOM 808 O O . ARG A 1 105 ? -18.692 -11.796 -16.562 1.00 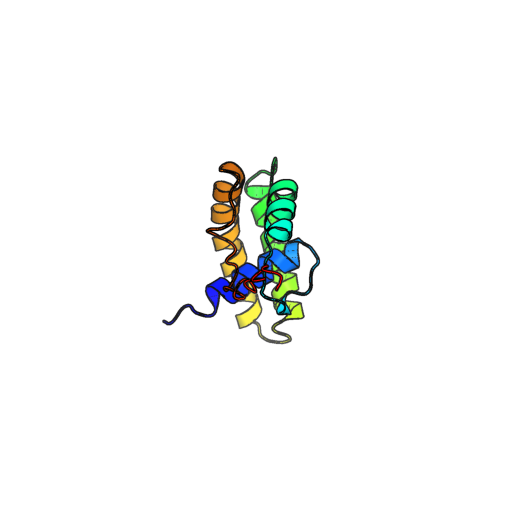46.19 105 ARG A O 1
ATOM 815 N N . VAL A 1 106 ? -19.226 -10.684 -18.449 1.00 48.12 106 VAL A N 1
ATOM 816 C CA . VAL A 1 106 ? -20.653 -10.930 -18.387 1.00 48.12 106 VAL A CA 1
ATOM 817 C C . VAL A 1 106 ? -20.767 -12.405 -18.735 1.00 48.12 106 VAL A C 1
ATOM 819 O O . VAL A 1 106 ? -20.691 -12.786 -19.897 1.00 48.12 106 VAL A O 1
ATOM 822 N N . THR A 1 107 ? -20.827 -13.267 -17.724 1.00 48.91 107 THR A N 1
ATOM 823 C CA . THR A 1 107 ? -21.368 -14.604 -17.909 1.00 48.91 107 THR A CA 1
ATOM 824 C C . THR A 1 107 ? -22.849 -14.386 -18.149 1.00 48.91 107 THR A C 1
ATOM 826 O O . THR A 1 107 ? -23.644 -14.340 -17.212 1.00 48.91 107 THR A O 1
ATOM 829 N N . SER A 1 108 ? -23.208 -14.148 -19.407 1.00 44.16 108 SER A N 1
ATOM 830 C CA . SER A 1 108 ? -24.574 -14.309 -19.864 1.00 44.16 108 SER A CA 1
ATOM 831 C C . SER A 1 108 ? -24.922 -15.781 -19.665 1.00 44.16 108 SER A C 1
ATOM 833 O O . SER A 1 108 ? -24.615 -16.631 -20.496 1.00 44.16 108 SER A O 1
ATOM 835 N N . CYS A 1 109 ? -25.512 -16.098 -18.518 1.00 46.12 109 CYS A N 1
ATOM 836 C CA . CYS A 1 109 ? -26.387 -17.247 -18.432 1.00 46.12 109 CYS A CA 1
ATOM 837 C C . CYS A 1 109 ? -27.626 -16.915 -19.261 1.00 46.12 109 CYS A C 1
ATOM 839 O O . CYS A 1 109 ? -28.366 -16.002 -18.903 1.00 46.12 109 CYS A O 1
ATOM 841 N N . SER A 1 110 ? -27.876 -17.663 -20.326 1.00 41.25 110 SER A N 1
ATOM 842 C CA . SER A 1 110 ? -29.180 -18.292 -20.531 1.00 41.25 110 SER A CA 1
ATOM 843 C C . SER A 1 110 ? -29.003 -19.472 -21.47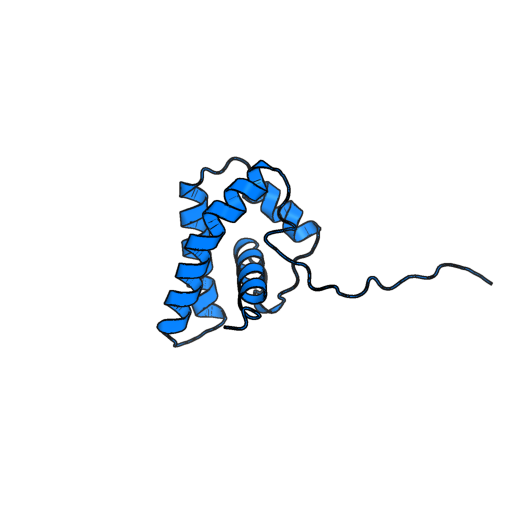1 1.00 41.25 110 SER A C 1
ATOM 845 O O . SER A 1 110 ? -28.340 -19.375 -22.497 1.00 41.25 110 SER A O 1
ATOM 847 N N . LYS A 1 111 ? -29.513 -20.602 -20.990 1.00 50.88 111 LYS A N 1
ATOM 848 C CA . LYS A 1 111 ? -29.654 -21.866 -21.693 1.00 50.88 111 LYS A CA 1
ATOM 849 C C . LYS A 1 111 ? -30.673 -21.663 -22.813 1.00 50.88 111 LYS A C 1
ATOM 851 O O . LYS A 1 111 ? -31.743 -21.129 -22.521 1.00 50.88 111 LYS A O 1
ATOM 856 N N . ASP A 1 112 ? -30.334 -22.109 -24.014 1.00 44.31 112 ASP A N 1
ATOM 857 C CA . ASP A 1 112 ? -31.330 -22.664 -24.932 1.00 44.31 112 ASP A CA 1
ATOM 858 C C . ASP A 1 112 ? -31.588 -24.130 -24.545 1.00 44.31 112 ASP A C 1
ATOM 860 O O . ASP A 1 112 ? -30.620 -24.796 -24.090 1.00 44.31 112 ASP A O 1
#